Protein AF-0000000083313064 (afdb_homodimer)

Foldseek 3Di:
DEKEWEAAPPPPCVVLVVVLVVLQCVLCVPPHPYYYYHHDHDRWTWMADPNHTDDICVVPNDGDDSVVVSVVVVVVSVD/DEKEWEAAPPPPCVVLVVVLVVLQCVLCVPPHPYYYYHHDNDRWTWMDDPNHTDDICVVPNDGDDSVVVSVVVVVVSVD

Nearest PDB structures (foldseek):
  2fa8-assembly1_D  TM=9.474E-01  e=2.614E-08  Agrobacterium fabrum str. C58
  3dex-assembly1_B  TM=9.133E-01  e=5.060E-08  Streptomyces avermitilis
  2oka-assembly1_D  TM=9.435E-01  e=8.583E-08  Pseudomonas aeruginosa
  2p0g-assembly1_B  TM=9.539E-01  e=1.046E-07  Vibrio cholerae
  2fa8-assembly1_A  TM=9.463E-01  e=1.194E-07  Agrobacterium fabrum str. C58

Inte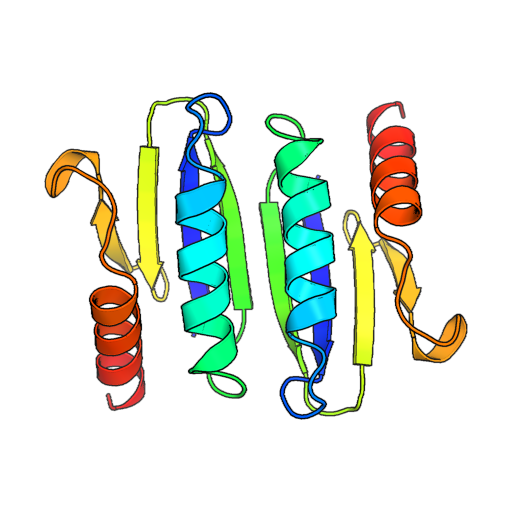rPro domains:
  IPR011893 Selenoprotein, Rdx-type [PF10262] (2-75)
  IPR011893 Selenoprotein, Rdx-type [TIGR02174] (3-74)
  IPR036249 Thioredoxin-like superfamily [SSF52833] (2-77)

Sequence (158 aa):
MKVSITYCAECGYQPQTLALTEALINSFMHELAEVELIPWQDGAFDVAIDGELVHSMARDGGFPEPEAIVQAVRERLARMKVSITYCAECGYQPQTLALTEALINSFMHELAEVELIPWQDGAFDVAIDGELVHSMARDGGFPEPEAIVQAVRERLAR

Radius of gyration: 15.03 Å; Cα contacts (8 Å, |Δi|>4): 292; chains: 2; bounding box: 30×44×40 Å

Solvent-accessible surface area (backbone atoms only — not comparable to full-atom values): 8557 Å² total; per-residue (Å²): 87,37,37,39,39,35,31,12,38,85,66,72,47,59,67,64,52,51,54,36,50,50,51,44,54,73,71,35,39,83,60,39,55,28,42,33,40,26,50,39,85,75,79,40,44,33,35,23,51,69,84,42,76,76,46,34,22,91,78,68,52,66,77,81,54,50,67,57,54,49,48,53,50,50,56,58,65,74,97,88,38,37,39,38,34,31,13,39,86,66,73,47,60,68,62,53,50,52,35,51,51,51,45,53,73,71,36,40,82,60,38,55,28,42,33,40,27,49,39,85,68,84,36,44,32,34,23,52,69,83,41,75,75,45,35,22,91,80,68,52,65,78,82,55,51,68,59,54,48,49,52,50,50,56,58,68,74,98

Organism: NCBI:txid1204385

Secondary structure (DSSP, 8-state):
-EEEEEEETTTT-HHHHHHHHHHHHHH-TTT-SEEEEEEESSS-EEEEETTEEEEEHHHH-SPPPHHHHHHHHHHHHT-/-EEEEEEETTTT-HHHHHHHHHHHHHH-TTT-SEEEEEEESSS-EEEEETTEEEEEHHHH-SPPPHHHHHHHHHHHH--

Structure (mmCIF, N/CA/C/O backbone):
data_AF-0000000083313064-model_v1
#
loop_
_entity.id
_entity.type
_entity.pdbx_description
1 polymer 'SelT/SelW/SelH family protein'
#
loop_
_atom_site.group_PDB
_atom_site.id
_atom_site.type_symbol
_atom_site.label_atom_id
_atom_site.label_alt_id
_atom_site.label_comp_id
_atom_site.label_asym_id
_atom_site.label_entity_id
_atom_site.label_seq_id
_atom_site.pdbx_PDB_ins_code
_atom_site.Cartn_x
_atom_site.Cartn_y
_atom_site.Cartn_z
_atom_site.occupancy
_atom_site.B_iso_or_equiv
_atom_site.auth_seq_id
_atom_site.auth_comp_id
_atom_site.auth_asym_id
_atom_site.auth_atom_id
_atom_site.pdbx_PDB_model_num
ATOM 1 N N . MET A 1 1 ? 2.188 13.508 -4.438 1 90.12 1 MET A N 1
ATOM 2 C CA . MET A 1 1 ? 2.551 13.188 -3.061 1 90.12 1 MET A CA 1
ATOM 3 C C .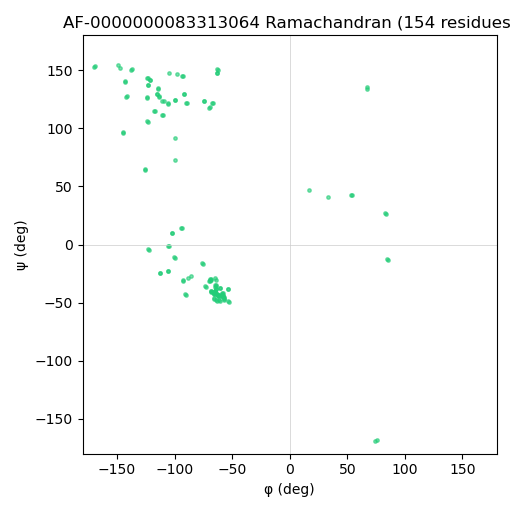 MET A 1 1 ? 2.566 11.68 -2.838 1 90.12 1 MET A C 1
ATOM 5 O O . MET A 1 1 ? 1.695 10.961 -3.342 1 90.12 1 MET A O 1
ATOM 9 N N . LYS A 1 2 ? 3.555 11.203 -2.191 1 94.94 2 LYS A N 1
ATOM 10 C CA . LYS A 1 2 ? 3.723 9.789 -1.901 1 94.94 2 LYS A CA 1
ATOM 11 C C . LYS A 1 2 ? 3.854 9.539 -0.4 1 94.94 2 LYS A C 1
ATOM 13 O O . LYS A 1 2 ? 4.543 10.289 0.297 1 94.94 2 LYS A O 1
ATOM 18 N N . VAL A 1 3 ? 3.188 8.523 0.004 1 96.75 3 VAL A N 1
ATOM 19 C CA . VAL A 1 3 ? 3.359 8.102 1.391 1 96.75 3 VAL A CA 1
ATOM 20 C C . VAL A 1 3 ? 3.994 6.719 1.436 1 96.75 3 VAL A C 1
ATOM 22 O O . VAL A 1 3 ? 3.545 5.801 0.745 1 96.75 3 VAL A O 1
ATOM 25 N N . SER A 1 4 ? 5.027 6.625 2.213 1 97.62 4 SER A N 1
ATOM 26 C CA . SER A 1 4 ? 5.695 5.344 2.42 1 97.62 4 SER A CA 1
ATOM 27 C C . SER A 1 4 ? 5.535 4.863 3.859 1 97.62 4 SER A C 1
ATOM 29 O O . SER A 1 4 ? 5.777 5.621 4.801 1 97.62 4 SER A O 1
ATOM 31 N N . ILE A 1 5 ? 5.078 3.68 4.016 1 97.25 5 ILE A N 1
ATOM 32 C CA . ILE A 1 5 ? 5.004 3.006 5.309 1 97.25 5 ILE A CA 1
ATOM 33 C C . ILE A 1 5 ? 6.016 1.863 5.355 1 97.25 5 ILE A C 1
ATOM 35 O O . ILE A 1 5 ? 5.902 0.894 4.602 1 97.25 5 ILE A O 1
ATOM 39 N N . THR A 1 6 ? 7.023 2.023 6.172 1 96.38 6 THR A N 1
ATOM 40 C CA . THR A 1 6 ? 7.996 0.964 6.422 1 96.38 6 THR A CA 1
ATOM 41 C C . THR A 1 6 ? 7.691 0.249 7.734 1 96.38 6 THR A C 1
ATOM 43 O O . THR A 1 6 ? 7.582 0.886 8.789 1 96.38 6 THR A O 1
ATOM 46 N N . TYR A 1 7 ? 7.535 -1.076 7.613 1 94.56 7 TYR A N 1
ATOM 47 C CA . TYR A 1 7 ? 7.117 -1.806 8.805 1 94.56 7 TYR A CA 1
ATOM 48 C C . TYR A 1 7 ? 7.898 -3.107 8.953 1 94.56 7 TYR A C 1
ATOM 50 O O . TYR A 1 7 ? 8.336 -3.691 7.957 1 94.56 7 TYR A O 1
ATOM 58 N N . CYS A 1 8 ? 8.031 -3.488 10.203 1 92.94 8 CYS A N 1
ATOM 59 C CA . CYS A 1 8 ? 8.664 -4.777 10.477 1 92.94 8 CYS A CA 1
ATOM 60 C C . CYS A 1 8 ? 7.762 -5.926 10.047 1 92.94 8 CYS A C 1
ATOM 62 O O . CYS A 1 8 ? 6.676 -6.109 10.602 1 92.94 8 CYS A O 1
ATOM 64 N N . ALA A 1 9 ? 8.312 -6.645 9.117 1 86.31 9 ALA A N 1
ATOM 65 C CA . ALA A 1 9 ? 7.531 -7.711 8.492 1 86.31 9 ALA A CA 1
ATOM 66 C C . ALA A 1 9 ? 7.285 -8.859 9.469 1 86.31 9 ALA A C 1
ATOM 68 O O . ALA A 1 9 ? 6.223 -9.477 9.453 1 86.31 9 ALA A O 1
ATOM 69 N N . GLU A 1 10 ? 8.172 -9.086 10.328 1 87.25 10 GLU A N 1
ATOM 70 C CA . GLU A 1 10 ? 8.078 -10.258 11.203 1 87.25 10 GLU A CA 1
ATOM 71 C C . GLU A 1 10 ? 7.598 -9.859 12.602 1 87.25 10 GLU A C 1
ATOM 73 O O . GLU A 1 10 ? 7.551 -10.703 13.5 1 87.25 10 GLU A O 1
ATOM 78 N N . CYS A 1 11 ? 7.16 -8.688 12.805 1 91.38 11 CYS A N 1
ATOM 79 C CA . CYS A 1 11 ? 6.91 -8.195 14.156 1 91.38 11 CYS A CA 1
ATOM 80 C C . CYS A 1 11 ? 5.418 -8.148 14.453 1 91.38 11 CYS A C 1
ATOM 82 O O . CYS A 1 11 ? 5.008 -7.762 15.547 1 91.38 11 CYS A O 1
ATOM 84 N N . GLY A 1 12 ? 4.68 -8.516 13.484 1 90.62 12 GLY A N 1
ATOM 85 C CA . GLY A 1 12 ? 3.246 -8.555 13.742 1 90.62 12 GLY A CA 1
ATOM 86 C C . GLY A 1 12 ? 2.578 -7.203 13.586 1 90.62 12 GLY A C 1
ATOM 87 O O . GLY A 1 12 ? 1.546 -6.941 14.211 1 90.62 12 GLY A O 1
ATOM 88 N N . TYR A 1 13 ? 3.066 -6.266 12.805 1 93.06 13 TYR A N 1
ATOM 89 C CA . TYR A 1 13 ? 2.568 -4.898 12.68 1 93.06 13 TYR A CA 1
ATOM 90 C C . TYR A 1 13 ? 1.568 -4.781 11.539 1 93.06 13 TYR A C 1
ATOM 92 O O . TYR A 1 13 ? 1.202 -3.676 11.141 1 93.06 13 TYR A O 1
ATOM 100 N N . GLN A 1 14 ? 1.057 -5.945 11.016 1 91.81 14 GLN A N 1
ATOM 101 C CA . GLN A 1 14 ? 0.165 -5.961 9.859 1 91.81 14 GLN A CA 1
ATOM 102 C C . GLN A 1 14 ? -1.141 -5.23 10.164 1 91.81 14 GLN A C 1
ATOM 104 O O . GLN A 1 14 ? -1.604 -4.418 9.367 1 91.81 14 GLN A O 1
ATOM 109 N N . PRO A 1 15 ? -1.688 -5.461 11.344 1 94.75 15 PRO A N 1
ATOM 110 C CA . PRO A 1 15 ? -2.938 -4.746 11.609 1 94.75 15 PRO A CA 1
ATOM 111 C C . PRO A 1 15 ? -2.762 -3.229 11.609 1 94.75 15 PRO A C 1
ATOM 113 O O . PRO A 1 15 ? -3.605 -2.506 11.07 1 94.75 15 PRO A O 1
ATOM 116 N N . GLN A 1 16 ? -1.692 -2.703 12.242 1 96.19 16 GLN A N 1
ATOM 117 C CA . GLN A 1 16 ? -1.43 -1.269 12.289 1 96.19 16 GLN A CA 1
ATOM 118 C C . GLN A 1 16 ? -1.146 -0.712 10.898 1 96.19 16 GLN A C 1
ATOM 120 O O . GLN A 1 16 ? -1.586 0.389 10.562 1 96.19 16 GLN A O 1
ATOM 125 N N . THR A 1 17 ? -0.396 -1.449 10.086 1 96.12 17 THR A N 1
ATOM 126 C CA . THR A 1 17 ? -0.083 -1.053 8.711 1 96.12 17 THR A CA 1
ATOM 127 C C . THR A 1 17 ? -1.356 -0.921 7.883 1 96.12 17 THR A C 1
ATOM 129 O O . THR A 1 17 ? -1.563 0.091 7.211 1 96.12 17 THR A O 1
ATOM 132 N N . LEU A 1 18 ? -2.193 -1.914 7.961 1 95.25 18 LEU A N 1
ATOM 133 C CA . LEU A 1 18 ? -3.432 -1.925 7.188 1 95.25 18 LEU A CA 1
ATOM 134 C C . LEU A 1 18 ? -4.367 -0.81 7.645 1 95.25 18 LEU A C 1
ATOM 136 O O . LEU A 1 18 ? -5.02 -0.164 6.824 1 95.25 18 LEU A O 1
ATOM 140 N N . ALA A 1 19 ? -4.465 -0.631 8.969 1 96.75 19 ALA A N 1
ATOM 141 C CA . ALA A 1 19 ? -5.332 0.418 9.5 1 96.75 19 ALA A CA 1
ATOM 142 C C . ALA A 1 19 ? -4.914 1.79 8.984 1 96.75 19 ALA A C 1
ATOM 144 O O . ALA A 1 19 ? -5.758 2.6 8.594 1 96.75 19 ALA A O 1
ATOM 145 N N . LEU A 1 20 ? -3.639 2.066 8.984 1 97.5 20 LEU A N 1
ATOM 146 C CA . LEU A 1 20 ? -3.148 3.344 8.477 1 97.5 20 LEU A CA 1
ATOM 147 C C . LEU A 1 20 ? -3.396 3.467 6.98 1 97.5 20 LEU A C 1
ATOM 149 O O . LEU A 1 20 ? -3.824 4.52 6.5 1 97.5 20 LEU A O 1
ATOM 153 N N . THR A 1 21 ? -3.082 2.43 6.234 1 95.69 21 THR A N 1
ATOM 154 C CA . THR A 1 21 ? -3.338 2.418 4.801 1 95.69 21 THR A CA 1
ATOM 155 C C . THR A 1 21 ? -4.797 2.744 4.504 1 95.69 21 THR A C 1
ATOM 157 O O . THR A 1 21 ? -5.094 3.58 3.65 1 95.69 21 THR A O 1
ATOM 160 N N . GLU A 1 22 ? -5.691 2.051 5.219 1 94.44 22 GLU A N 1
ATOM 161 C CA . GLU A 1 22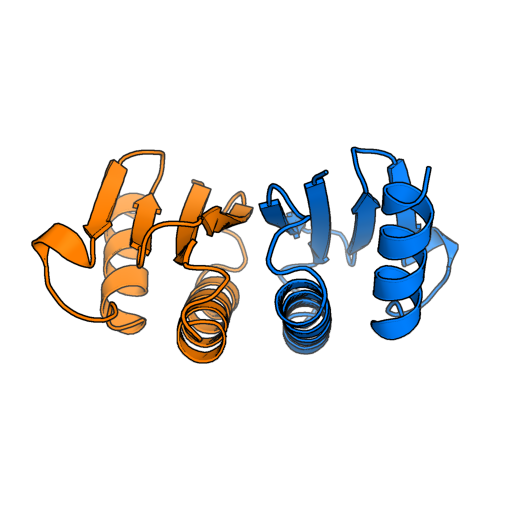 ? -7.125 2.279 5.043 1 94.44 22 GLU A CA 1
ATOM 162 C C . GLU A 1 22 ? -7.484 3.738 5.301 1 94.44 22 GLU A C 1
ATOM 164 O O . GLU A 1 22 ? -8.219 4.348 4.523 1 94.44 22 GLU A O 1
ATOM 169 N N . ALA A 1 23 ? -7.043 4.328 6.336 1 95.31 23 ALA A N 1
ATOM 170 C CA . ALA A 1 23 ? -7.316 5.727 6.664 1 95.31 23 ALA A CA 1
ATOM 171 C C . ALA A 1 23 ? -6.859 6.652 5.539 1 95.31 23 ALA A C 1
ATOM 173 O O . ALA A 1 23 ? -7.574 7.586 5.168 1 95.31 23 ALA A O 1
ATOM 174 N N . LEU A 1 24 ? -5.633 6.387 5.047 1 94.94 24 LEU A N 1
ATOM 175 C CA . LEU A 1 24 ? -5.066 7.227 3.994 1 94.94 24 LEU A CA 1
ATOM 176 C C . LEU A 1 24 ? -5.898 7.141 2.721 1 94.94 24 LEU A C 1
ATOM 178 O O . LEU A 1 24 ? -6.242 8.164 2.127 1 94.94 24 LEU A O 1
ATOM 182 N N . ILE A 1 25 ? -6.215 5.938 2.316 1 90.25 25 ILE A N 1
ATOM 183 C CA . ILE A 1 25 ? -6.961 5.715 1.082 1 90.25 25 ILE A CA 1
ATOM 184 C C . ILE A 1 25 ? -8.352 6.328 1.204 1 90.25 25 ILE A C 1
ATOM 186 O O . ILE A 1 25 ? -8.859 6.922 0.252 1 90.25 25 ILE A O 1
ATOM 190 N N . ASN A 1 26 ? -8.922 6.223 2.328 1 90.06 26 ASN A N 1
ATOM 191 C CA . ASN A 1 26 ? -10.258 6.77 2.537 1 90.06 26 ASN A CA 1
ATOM 192 C C . ASN A 1 26 ? -10.25 8.297 2.52 1 90.06 26 ASN A C 1
ATOM 194 O O . ASN A 1 26 ? -11.219 8.922 2.084 1 90.06 26 ASN A O 1
ATOM 198 N N . SER A 1 27 ? -9.203 8.828 2.914 1 89.62 27 SER A N 1
ATOM 199 C CA . SER A 1 27 ? -9.164 10.281 3.08 1 89.62 27 SER A CA 1
ATOM 200 C C . SER A 1 27 ? -8.648 10.969 1.82 1 89.62 27 SER A C 1
ATOM 202 O O . SER A 1 27 ? -8.953 12.133 1.573 1 89.62 27 SER A O 1
ATOM 204 N N . PHE A 1 28 ? -7.754 10.305 1.052 1 87 28 PHE A N 1
ATOM 205 C CA . PHE A 1 28 ? -7.039 10.992 -0.019 1 87 28 PHE A CA 1
ATOM 206 C C . PHE A 1 28 ? -7.223 10.266 -1.346 1 87 28 PHE A C 1
ATOM 208 O O . PHE A 1 28 ? -6.254 9.789 -1.941 1 87 28 PHE A O 1
ATOM 215 N N . MET A 1 29 ? -8.32 10.242 -1.781 1 73.19 29 MET A N 1
ATOM 216 C CA . MET A 1 29 ? -8.695 9.5 -2.98 1 73.19 29 MET A CA 1
ATOM 217 C C . MET A 1 29 ? -7.988 10.055 -4.211 1 73.19 29 MET A C 1
ATOM 219 O O . MET A 1 29 ? -7.652 9.312 -5.133 1 73.19 29 MET A O 1
ATOM 223 N N . HIS A 1 30 ? -7.691 11.383 -4.199 1 73.69 30 HIS A N 1
ATOM 224 C CA . HIS A 1 30 ? -7.203 12.023 -5.414 1 73.69 30 HIS A CA 1
ATOM 225 C C . HIS A 1 30 ? -5.852 12.688 -5.184 1 73.69 30 HIS A C 1
ATOM 227 O O . HIS A 1 30 ? -5.203 13.133 -6.133 1 73.69 30 HIS A O 1
ATOM 233 N N . GLU A 1 31 ? -5.48 12.602 -3.977 1 79.69 31 GLU A N 1
ATOM 234 C CA . GLU A 1 31 ? -4.355 13.484 -3.689 1 79.69 31 GLU A CA 1
ATOM 235 C C . GLU A 1 31 ? -3.053 12.703 -3.557 1 79.69 31 GLU A C 1
ATOM 237 O O . GLU A 1 31 ? -1.969 13.25 -3.766 1 79.69 31 GLU A O 1
ATOM 242 N N . LEU A 1 32 ? -3.232 11.508 -3.27 1 85.88 32 LEU A N 1
ATOM 243 C CA . LEU A 1 32 ? -2.023 10.703 -3.111 1 85.88 32 LEU A CA 1
ATOM 244 C C . LEU A 1 32 ? -1.634 10.039 -4.426 1 85.88 32 LEU A C 1
ATOM 246 O O . LEU A 1 32 ? -2.482 9.461 -5.109 1 85.88 32 LEU A O 1
ATOM 250 N N . ALA A 1 33 ? -0.353 10.219 -4.785 1 87.06 33 ALA A N 1
ATOM 251 C CA . ALA A 1 33 ? 0.153 9.508 -5.957 1 87.06 33 ALA A CA 1
ATOM 252 C C . ALA A 1 33 ? 0.23 8.008 -5.695 1 87.06 33 ALA A C 1
ATOM 254 O O . ALA A 1 33 ? -0.131 7.203 -6.555 1 87.06 33 ALA A O 1
ATOM 255 N N . GLU A 1 34 ? 0.649 7.773 -4.5 1 92.5 34 GLU A N 1
ATOM 256 C CA . GLU A 1 34 ? 0.709 6.363 -4.129 1 92.5 34 GLU A CA 1
ATOM 257 C C . GLU A 1 34 ? 0.971 6.195 -2.635 1 92.5 34 GLU A C 1
ATOM 259 O O . GLU A 1 34 ? 1.481 7.109 -1.983 1 92.5 34 GLU A O 1
ATOM 264 N N . VAL A 1 35 ? 0.538 5.145 -2.146 1 94 35 VAL A N 1
ATOM 265 C CA . VAL A 1 35 ? 0.94 4.621 -0.846 1 94 35 VAL A CA 1
ATOM 266 C C . VAL A 1 35 ? 1.794 3.369 -1.035 1 94 35 VAL A C 1
ATOM 268 O O . VAL A 1 35 ? 1.384 2.428 -1.72 1 94 35 VAL A O 1
ATOM 271 N N . GLU A 1 36 ? 2.943 3.41 -0.505 1 95.81 36 GLU A N 1
ATOM 272 C CA . GLU A 1 36 ? 3.797 2.23 -0.614 1 95.81 36 GLU A CA 1
ATOM 273 C C . GLU A 1 36 ? 4.039 1.596 0.753 1 95.81 36 GLU A C 1
ATOM 275 O O . GLU A 1 36 ? 4.32 2.297 1.728 1 95.81 36 GLU A O 1
ATOM 280 N N . LEU A 1 37 ? 3.895 0.332 0.775 1 95.81 37 LEU A N 1
ATOM 281 C CA . LEU A 1 37 ? 4.168 -0.492 1.948 1 95.81 37 LEU A CA 1
ATOM 282 C C . LEU A 1 37 ? 5.469 -1.269 1.776 1 95.81 37 LEU A C 1
ATOM 284 O O . LEU A 1 37 ? 5.605 -2.061 0.841 1 95.81 37 LEU A O 1
ATOM 288 N N . ILE A 1 38 ? 6.434 -1.052 2.721 1 94.69 38 ILE A N 1
ATOM 289 C CA . ILE A 1 38 ? 7.785 -1.585 2.572 1 94.69 38 ILE A CA 1
ATOM 290 C C . ILE A 1 38 ? 8.141 -2.438 3.789 1 94.69 38 ILE A C 1
ATOM 292 O O . ILE A 1 38 ? 8.414 -1.905 4.867 1 94.69 38 ILE A O 1
ATOM 296 N N . PRO A 1 39 ? 8.148 -3.723 3.568 1 92.12 39 PRO A N 1
ATOM 297 C CA . PRO A 1 39 ? 8.617 -4.566 4.672 1 92.12 39 PRO A CA 1
ATOM 298 C C . PRO A 1 39 ? 10.078 -4.309 5.031 1 92.12 39 PRO A C 1
ATOM 300 O O . PRO A 1 39 ? 10.875 -3.951 4.16 1 92.12 39 PRO A O 1
ATOM 303 N N . TRP A 1 40 ? 10.312 -4.562 6.34 1 88.06 40 TRP A N 1
ATOM 304 C CA . TRP A 1 40 ? 11.656 -4.348 6.875 1 88.06 40 TRP A CA 1
ATOM 305 C C . TRP A 1 40 ? 11.945 -5.32 8.016 1 88.06 40 TRP A C 1
ATOM 307 O O . TRP A 1 40 ? 11.039 -5.988 8.516 1 88.06 40 TRP A O 1
ATOM 317 N N . GLN A 1 41 ? 13.172 -5.719 8.375 1 79.88 41 GLN A N 1
ATOM 318 C CA . GLN A 1 41 ? 13.539 -6.754 9.336 1 79.88 41 GLN A CA 1
ATOM 319 C C . GLN A 1 41 ? 13.641 -6.184 10.742 1 79.88 41 GLN A C 1
ATOM 321 O O . GLN A 1 41 ? 13.391 -6.887 11.727 1 79.88 41 GLN A O 1
ATOM 326 N N . ASP A 1 42 ? 13.945 -5.016 10.961 1 79.38 42 ASP A N 1
ATOM 327 C CA . ASP A 1 42 ? 14.375 -4.484 12.25 1 79.38 42 ASP A CA 1
ATOM 328 C C . ASP A 1 42 ? 13.227 -3.779 12.961 1 79.38 42 ASP A C 1
ATOM 330 O O . ASP A 1 42 ? 13.391 -2.658 13.453 1 79.38 42 ASP A O 1
ATOM 334 N N . GLY A 1 43 ? 12.133 -4.422 13.562 1 87.12 43 GLY A N 1
ATOM 335 C CA . GLY A 1 43 ? 11.086 -3.861 14.406 1 87.12 43 GLY A CA 1
ATOM 336 C C . GLY A 1 43 ? 10.719 -2.441 14.031 1 87.12 43 GLY A C 1
ATOM 337 O O . GLY A 1 43 ? 10.562 -1.583 14.898 1 87.12 43 GLY A O 1
ATOM 338 N N . ALA A 1 44 ? 10.633 -2.129 12.844 1 92.25 44 ALA A N 1
ATOM 339 C CA . ALA A 1 44 ? 10.414 -0.76 12.383 1 92.25 44 ALA A CA 1
ATOM 340 C C . ALA A 1 44 ? 8.938 -0.517 12.07 1 92.25 44 ALA A C 1
ATOM 342 O O . ALA A 1 44 ? 8.227 -1.428 11.633 1 92.25 44 ALA A O 1
ATOM 343 N N . PHE A 1 45 ? 8.562 0.726 12.336 1 97.19 45 PHE A N 1
ATOM 344 C CA . PHE A 1 45 ? 7.344 1.318 11.805 1 97.19 45 PHE A CA 1
ATOM 345 C C . PHE A 1 45 ? 7.547 2.799 11.5 1 97.19 45 PHE A C 1
ATOM 347 O O . PHE A 1 45 ? 7.441 3.639 12.398 1 97.19 45 PHE A O 1
ATOM 354 N N . ASP A 1 46 ? 7.832 3.096 10.336 1 97.88 46 ASP A N 1
ATOM 355 C CA . ASP A 1 46 ? 8.148 4.457 9.906 1 97.88 46 ASP A CA 1
ATOM 356 C C . ASP A 1 46 ? 7.188 4.93 8.82 1 97.88 46 ASP A C 1
ATOM 358 O O . ASP A 1 46 ? 6.82 4.156 7.93 1 97.88 46 ASP A O 1
ATOM 362 N N . VAL A 1 47 ? 6.844 6.195 8.922 1 98.31 47 VAL A N 1
ATOM 363 C CA . VAL A 1 47 ? 5.984 6.809 7.918 1 98.31 47 VAL A CA 1
ATOM 364 C C . VAL A 1 47 ? 6.676 8.031 7.328 1 98.31 47 VAL A C 1
ATOM 366 O O . VAL A 1 47 ? 7.105 8.922 8.062 1 98.31 47 VAL A O 1
ATOM 369 N N . ALA A 1 48 ? 6.793 8.078 6.016 1 98.31 48 ALA A N 1
ATOM 370 C CA . ALA A 1 48 ? 7.355 9.227 5.309 1 98.31 48 ALA A CA 1
ATOM 371 C C . ALA A 1 48 ? 6.367 9.781 4.289 1 98.31 48 ALA A C 1
ATOM 373 O O . ALA A 1 48 ? 5.645 9.023 3.639 1 98.31 48 ALA A O 1
ATOM 374 N N . ILE A 1 49 ? 6.371 11.047 4.172 1 97.12 49 ILE A N 1
ATOM 375 C CA . ILE A 1 49 ? 5.605 11.758 3.152 1 97.12 49 ILE A CA 1
ATOM 376 C C . ILE A 1 49 ? 6.555 12.508 2.225 1 97.12 49 ILE A C 1
ATOM 378 O O . ILE A 1 49 ? 7.289 13.398 2.666 1 97.12 49 ILE A O 1
ATOM 382 N N . ASP A 1 50 ? 6.543 12.078 1.035 1 96.12 50 ASP A N 1
ATOM 383 C CA . ASP A 1 50 ? 7.461 12.633 0.046 1 96.12 50 ASP A CA 1
ATOM 384 C C . ASP A 1 50 ? 8.906 12.57 0.536 1 96.12 50 ASP A C 1
ATOM 386 O O . ASP A 1 50 ? 9.641 13.555 0.448 1 96.12 50 ASP A O 1
ATOM 390 N N . GLY A 1 51 ? 9.133 11.438 1.096 1 96.06 51 GLY A N 1
ATOM 391 C CA . GLY A 1 51 ? 10.5 11.172 1.499 1 96.06 51 GLY A CA 1
ATOM 392 C C . GLY A 1 51 ? 10.844 11.742 2.863 1 96.06 51 GLY A C 1
ATOM 393 O O . GLY A 1 51 ? 11.875 11.406 3.443 1 96.06 51 GLY A O 1
ATOM 394 N N . GLU A 1 52 ? 9.969 12.609 3.383 1 97.19 52 GLU A N 1
ATOM 395 C CA . GLU A 1 52 ? 10.203 13.195 4.699 1 97.19 52 GLU A CA 1
ATOM 396 C C . GLU A 1 52 ? 9.594 12.344 5.805 1 97.19 52 GLU A C 1
ATOM 398 O O . GLU A 1 52 ? 8.391 12.086 5.805 1 97.19 52 GLU A O 1
ATOM 403 N N . LEU A 1 53 ? 10.414 11.914 6.703 1 97.75 53 LEU A N 1
ATOM 404 C CA . LEU A 1 53 ? 9.977 11.086 7.816 1 97.75 53 LEU A CA 1
ATOM 405 C C . LEU A 1 53 ? 9.07 11.875 8.758 1 97.75 53 LEU A C 1
ATOM 407 O O . LEU A 1 53 ? 9.484 12.891 9.32 1 97.75 53 LEU A O 1
ATOM 411 N N . VAL A 1 54 ? 7.871 11.375 8.945 1 97.44 54 VAL A N 1
ATOM 412 C CA . VAL A 1 54 ? 6.93 12.109 9.781 1 97.44 54 VAL A CA 1
ATOM 413 C C . VAL A 1 54 ? 6.66 11.328 11.062 1 97.44 54 VAL A C 1
ATOM 415 O O . VAL A 1 54 ? 6.168 11.883 12.047 1 97.44 54 VAL A O 1
ATOM 418 N N . HIS A 1 55 ? 6.832 10.047 11.062 1 97.94 55 HIS A N 1
ATOM 419 C CA . HIS A 1 55 ? 6.738 9.195 12.242 1 97.94 55 HIS A CA 1
ATOM 420 C C . HIS A 1 55 ? 7.773 8.078 12.195 1 97.94 55 HIS A C 1
ATOM 422 O O . HIS A 1 55 ? 8 7.48 11.133 1 97.94 55 HIS A O 1
ATOM 428 N N . SER A 1 56 ? 8.344 7.805 13.305 1 97.44 56 SER A N 1
ATOM 429 C CA . SER A 1 56 ? 9.227 6.664 13.508 1 97.44 56 SER A CA 1
ATOM 430 C C . SER A 1 56 ? 9.008 6.035 14.883 1 97.44 56 SER A C 1
ATOM 432 O O . SER A 1 56 ? 9.078 6.723 15.906 1 97.44 56 SER A O 1
ATOM 434 N N . MET A 1 57 ? 8.805 4.793 14.75 1 95.31 57 MET A N 1
ATOM 435 C CA . MET A 1 57 ? 8.648 4.086 16.016 1 95.31 57 MET A CA 1
ATOM 436 C C . MET A 1 57 ? 9.883 4.266 16.891 1 95.31 57 MET A C 1
ATOM 438 O O . MET A 1 57 ? 9.773 4.469 18.109 1 95.31 57 MET A O 1
ATOM 442 N N . ALA A 1 58 ? 11.055 4.195 16.297 1 94 58 ALA A N 1
ATOM 443 C CA . ALA A 1 58 ? 12.305 4.336 17.047 1 94 58 ALA A CA 1
ATOM 444 C C . ALA A 1 58 ? 12.383 5.703 17.719 1 94 58 ALA A C 1
ATOM 446 O O . ALA A 1 58 ? 12.867 5.812 18.859 1 94 58 ALA A O 1
ATOM 447 N N . ARG A 1 59 ? 11.922 6.703 17.094 1 95.44 59 ARG A N 1
ATOM 448 C CA . ARG A 1 59 ? 12.039 8.078 17.578 1 95.44 59 ARG A CA 1
ATOM 449 C C . ARG A 1 59 ? 10.836 8.461 18.438 1 95.44 59 ARG A C 1
ATOM 451 O O . ARG A 1 59 ? 11 9.078 19.484 1 95.44 59 ARG A O 1
ATOM 458 N N . ASP A 1 60 ? 9.625 8.062 17.984 1 94.31 60 ASP A N 1
ATOM 459 C CA . ASP A 1 60 ? 8.391 8.57 18.578 1 94.31 60 ASP A CA 1
ATOM 460 C C . ASP A 1 60 ? 7.797 7.559 19.547 1 94.31 60 ASP A C 1
ATOM 462 O O . ASP A 1 60 ? 6.945 7.906 20.375 1 94.31 60 ASP A O 1
ATOM 466 N N . GLY A 1 61 ? 8.359 6.383 19.484 1 93 61 GLY A N 1
ATOM 467 C CA . GLY A 1 61 ? 7.742 5.32 20.266 1 93 61 GLY A CA 1
ATOM 468 C C . GLY A 1 61 ? 6.367 4.926 19.75 1 93 61 GLY A C 1
ATOM 469 O O . GLY A 1 61 ? 5.59 5.781 19.312 1 93 61 GLY A O 1
ATOM 470 N N . GLY A 1 62 ? 6.062 3.631 19.656 1 94.94 62 GLY A N 1
ATOM 471 C CA . GLY A 1 62 ? 4.738 3.117 19.344 1 94.94 62 GLY A CA 1
ATOM 472 C C . GLY A 1 62 ? 4.352 3.289 17.891 1 94.94 62 GLY A C 1
ATOM 473 O O . GLY A 1 62 ? 5.203 3.576 17.047 1 94.94 62 GLY A O 1
ATOM 474 N N . PHE A 1 63 ? 3.014 3.021 17.641 1 97.38 63 PHE A N 1
ATOM 475 C CA . PHE A 1 63 ? 2.432 3.158 16.312 1 97.38 63 PHE A CA 1
ATOM 476 C C . PHE A 1 63 ? 1.823 4.543 16.125 1 97.38 63 PHE A C 1
ATOM 478 O O . PHE A 1 63 ? 1.387 5.168 17.094 1 97.38 63 PHE A O 1
ATOM 485 N N . PRO A 1 64 ? 1.926 5.07 14.906 1 96.62 64 PRO A N 1
ATOM 486 C CA . PRO A 1 64 ? 1.239 6.344 14.688 1 96.62 64 PRO A CA 1
ATOM 487 C C . PRO A 1 64 ? -0.275 6.234 14.852 1 96.62 64 PRO A C 1
ATOM 489 O O . PRO A 1 64 ? -0.859 5.191 14.547 1 96.62 64 PRO A O 1
ATOM 492 N N . GLU A 1 65 ? -0.813 7.332 15.32 1 96.12 65 GLU A N 1
ATOM 493 C CA . GLU A 1 65 ? -2.256 7.48 15.156 1 96.12 65 GLU A CA 1
ATOM 494 C C . GLU A 1 65 ? -2.615 7.809 13.711 1 96.12 65 GLU A C 1
ATOM 496 O O . GLU A 1 65 ? -2.172 8.828 13.172 1 96.12 65 GLU A O 1
ATOM 501 N N . PRO A 1 66 ? -3.498 6.938 13.125 1 97.44 66 PRO A N 1
ATOM 502 C CA . PRO A 1 66 ? -3.816 7.168 11.719 1 97.44 66 PRO A CA 1
ATOM 503 C C . PRO A 1 66 ? -4.293 8.594 11.445 1 97.44 66 PRO A C 1
ATOM 505 O O . PRO A 1 66 ? -3.902 9.203 10.445 1 97.44 66 PRO A O 1
ATOM 508 N N . GLU A 1 67 ? -5.062 9.141 12.359 1 96.62 67 GLU A N 1
ATOM 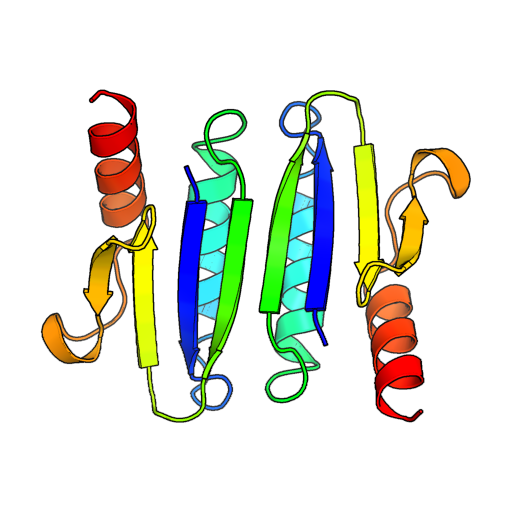509 C CA . GLU A 1 67 ? -5.59 10.492 12.172 1 96.62 67 GLU A CA 1
ATOM 510 C C . GLU A 1 67 ? -4.465 11.523 12.148 1 96.62 67 GLU A C 1
ATOM 512 O O . GLU A 1 67 ? -4.555 12.531 11.438 1 96.62 67 GLU A O 1
ATOM 517 N N . ALA A 1 68 ? -3.438 11.297 12.914 1 97.06 68 ALA A N 1
ATOM 518 C CA . ALA A 1 68 ? -2.307 12.219 12.922 1 97.06 68 ALA A CA 1
ATOM 519 C C . ALA A 1 68 ? -1.587 12.227 11.578 1 97.06 68 ALA A C 1
ATOM 521 O O . ALA A 1 68 ? -1.161 13.281 11.102 1 97.06 68 ALA A O 1
ATOM 522 N N . ILE A 1 69 ? -1.417 11.031 10.992 1 97.44 69 ILE A N 1
ATOM 523 C CA . ILE A 1 69 ? -0.759 10.945 9.688 1 97.44 69 ILE A CA 1
ATOM 524 C C . ILE A 1 69 ? -1.643 11.578 8.617 1 97.44 69 ILE A C 1
ATOM 526 O O . ILE A 1 69 ? -1.15 12.297 7.746 1 97.44 69 ILE A O 1
ATOM 530 N N . VAL A 1 70 ? -2.98 11.336 8.688 1 96.5 70 VAL A N 1
ATOM 531 C CA . VAL A 1 70 ? -3.928 11.953 7.766 1 96.5 70 VAL A CA 1
ATOM 532 C C . VAL A 1 70 ? -3.812 13.477 7.848 1 96.5 70 VAL A C 1
ATOM 534 O O . VAL A 1 70 ? -3.754 14.156 6.82 1 96.5 70 VAL A O 1
ATOM 537 N N . GLN A 1 71 ? -3.74 13.977 9.078 1 96.94 71 GLN A N 1
ATOM 538 C CA . GLN A 1 71 ? -3.615 15.414 9.266 1 96.94 71 GLN A CA 1
ATOM 539 C C . GLN A 1 71 ? -2.299 15.93 8.688 1 96.94 71 GLN A C 1
ATOM 541 O O . GLN A 1 71 ? -2.262 17 8.078 1 96.94 71 GLN A O 1
ATOM 546 N N . ALA A 1 72 ? -1.208 15.172 8.922 1 96.25 72 ALA A N 1
ATOM 547 C CA . ALA A 1 72 ? 0.089 15.555 8.375 1 96.25 72 ALA A CA 1
ATOM 548 C C . ALA A 1 72 ? 0.035 15.648 6.848 1 96.25 72 ALA A C 1
ATOM 550 O O . ALA A 1 72 ? 0.605 16.562 6.254 1 96.25 72 ALA A O 1
ATOM 551 N N . VAL A 1 73 ? -0.605 14.688 6.199 1 95.19 73 VAL A N 1
ATOM 552 C CA . VAL A 1 73 ? -0.766 14.695 4.75 1 95.19 73 VAL A CA 1
ATOM 553 C C . VAL A 1 73 ? -1.572 15.914 4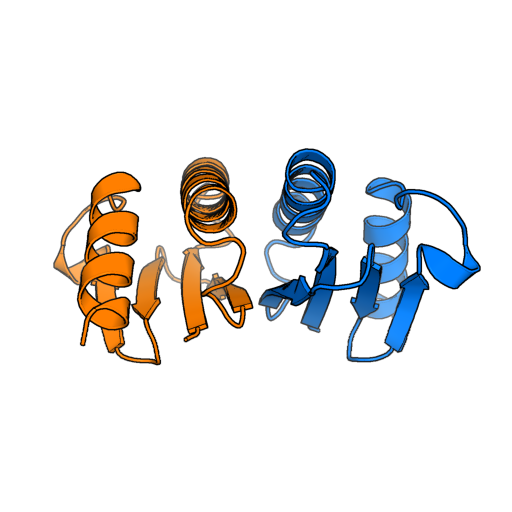.32 1 95.19 73 VAL A C 1
ATOM 555 O O . VAL A 1 73 ? -1.189 16.625 3.385 1 95.19 73 VAL A O 1
ATOM 558 N N . ARG A 1 74 ? -2.664 16.203 5.035 1 94.56 74 ARG A N 1
ATOM 559 C CA . ARG A 1 74 ? -3.504 17.359 4.719 1 94.56 74 ARG A CA 1
ATOM 560 C C . ARG A 1 74 ? -2.701 18.656 4.777 1 94.56 74 ARG A C 1
ATOM 562 O O . ARG A 1 74 ? -2.846 19.516 3.91 1 94.56 74 ARG A O 1
ATOM 569 N N . GLU A 1 75 ? -1.9 18.719 5.785 1 95 75 GLU A N 1
ATOM 570 C CA . GLU A 1 75 ? -1.096 19.922 5.953 1 95 75 GLU A CA 1
ATOM 571 C C . GLU A 1 75 ? -0.101 20.094 4.809 1 95 75 GLU A C 1
ATOM 573 O O . GLU A 1 75 ? 0.173 21.203 4.371 1 95 75 GLU A O 1
ATOM 578 N N . ARG A 1 76 ? 0.429 19 4.332 1 92.88 76 ARG A N 1
ATOM 579 C CA . ARG A 1 76 ? 1.376 19.047 3.223 1 92.88 76 ARG A CA 1
ATOM 580 C C . ARG A 1 76 ? 0.666 19.375 1.911 1 92.88 76 ARG A C 1
ATOM 582 O O . ARG A 1 76 ? 1.233 20.016 1.035 1 92.88 76 ARG A O 1
ATOM 589 N N . LEU A 1 77 ? -0.542 18.844 1.772 1 89.38 77 LEU A N 1
ATOM 590 C CA . LEU A 1 77 ? -1.327 19.109 0.571 1 89.38 77 LEU A CA 1
ATOM 591 C C . LEU A 1 77 ? -1.763 20.562 0.517 1 89.38 77 LEU A C 1
ATOM 593 O O . LEU A 1 77 ? -1.991 21.109 -0.565 1 89.38 77 LEU A O 1
ATOM 597 N N . ALA A 1 78 ? -1.959 21.172 1.637 1 87.12 78 ALA A N 1
ATOM 598 C CA . ALA A 1 78 ? -2.412 22.547 1.733 1 87.12 78 ALA A CA 1
ATOM 599 C C . ALA A 1 78 ? -1.278 23.516 1.421 1 87.12 78 ALA A C 1
ATOM 601 O O . ALA A 1 78 ? -1.515 24.719 1.209 1 87.12 78 ALA A O 1
ATOM 602 N N . ARG A 1 79 ? -0.05 22.922 1.467 1 80.06 79 ARG A N 1
ATOM 603 C CA . ARG A 1 79 ? 1.087 23.781 1.151 1 80.06 79 ARG A CA 1
ATOM 604 C C . ARG A 1 79 ? 1.245 23.938 -0.357 1 80.06 79 ARG A C 1
ATOM 606 O O . ARG A 1 79 ? 0.873 23.047 -1.127 1 80.06 79 ARG A O 1
ATOM 613 N N . MET B 1 1 ? 11.008 -7.988 -5.449 1 90.31 1 MET B N 1
ATOM 614 C CA . MET B 1 1 ? 9.711 -8.078 -6.121 1 90.31 1 MET B CA 1
ATOM 615 C C . MET B 1 1 ? 8.773 -6.98 -5.637 1 90.31 1 MET B C 1
ATOM 617 O O . MET B 1 1 ? 8.734 -6.672 -4.445 1 90.31 1 MET B O 1
ATOM 621 N N . LYS B 1 2 ? 8.109 -6.363 -6.527 1 95.12 2 LYS B N 1
ATOM 622 C CA . LYS B 1 2 ? 7.172 -5.281 -6.234 1 95.12 2 LYS B CA 1
ATOM 623 C C . LYS B 1 2 ? 5.781 -5.598 -6.781 1 95.12 2 LYS B C 1
ATOM 625 O O . LYS B 1 2 ? 5.648 -6.098 -7.902 1 95.12 2 LYS B O 1
ATOM 630 N N . VAL B 1 3 ? 4.84 -5.301 -5.957 1 96.88 3 VAL B N 1
ATOM 631 C CA . VAL B 1 3 ? 3.465 -5.422 -6.43 1 96.88 3 VAL B CA 1
ATOM 632 C C . VAL B 1 3 ? 2.809 -4.043 -6.457 1 96.88 3 VAL B C 1
ATOM 634 O O . VAL B 1 3 ? 2.881 -3.293 -5.48 1 96.88 3 VAL B O 1
ATOM 637 N N . SER B 1 4 ? 2.232 -3.752 -7.582 1 97.62 4 SER B N 1
ATOM 638 C CA . SER B 1 4 ? 1.498 -2.5 -7.738 1 97.62 4 SER B CA 1
ATOM 639 C C . SER B 1 4 ? 0.006 -2.756 -7.926 1 97.62 4 SER B C 1
ATOM 641 O O . SER B 1 4 ? -0.39 -3.576 -8.758 1 97.62 4 SER B O 1
ATOM 643 N N . ILE B 1 5 ? -0.785 -2.117 -7.137 1 97.25 5 ILE B N 1
ATOM 644 C CA . ILE B 1 5 ? -2.238 -2.123 -7.27 1 97.25 5 ILE B CA 1
ATOM 645 C C . ILE B 1 5 ? -2.721 -0.744 -7.715 1 97.25 5 ILE B C 1
ATOM 647 O O . ILE B 1 5 ? -2.576 0.238 -6.984 1 97.25 5 ILE B O 1
ATOM 651 N N . THR B 1 6 ? -3.203 -0.67 -8.922 1 96.19 6 THR B N 1
ATOM 652 C CA . THR B 1 6 ? -3.826 0.544 -9.438 1 96.19 6 THR B CA 1
ATOM 653 C C . THR B 1 6 ? -5.348 0.445 -9.359 1 96.19 6 THR B C 1
ATOM 655 O O . THR B 1 6 ? -5.941 -0.499 -9.891 1 96.19 6 THR B O 1
ATOM 658 N N . TYR B 1 7 ? -5.977 1.425 -8.68 1 94.44 7 TYR B N 1
ATOM 659 C CA . TYR B 1 7 ? -7.418 1.327 -8.461 1 94.44 7 TYR B CA 1
ATOM 660 C C . TYR B 1 7 ? -8.094 2.676 -8.68 1 94.44 7 TYR B C 1
ATOM 662 O O . TYR B 1 7 ? -7.48 3.725 -8.484 1 94.44 7 TYR B O 1
ATOM 670 N N . CYS B 1 8 ? -9.312 2.553 -9.102 1 92.56 8 CYS B N 1
ATOM 671 C CA . CYS B 1 8 ? -10.102 3.771 -9.242 1 92.56 8 CYS B CA 1
ATOM 672 C C . CYS B 1 8 ? -10.43 4.371 -7.879 1 92.56 8 CYS B C 1
ATOM 674 O O . CYS B 1 8 ? -11.148 3.766 -7.082 1 92.56 8 CYS B O 1
ATOM 676 N N . ALA B 1 9 ? -9.93 5.562 -7.754 1 85.75 9 ALA B N 1
ATOM 677 C CA . ALA B 1 9 ? -10.023 6.23 -6.461 1 85.75 9 ALA B CA 1
ATOM 678 C C . ALA B 1 9 ? -11.469 6.629 -6.156 1 85.75 9 ALA B C 1
ATOM 680 O O . ALA B 1 9 ? -11.898 6.594 -5.004 1 85.75 9 ALA B O 1
ATOM 681 N N . GLU B 1 10 ? -12.211 6.926 -7.137 1 86.62 10 GLU B N 1
ATOM 682 C CA . GLU B 1 10 ? -13.562 7.453 -6.926 1 86.62 10 GLU B CA 1
ATOM 683 C C . GLU B 1 10 ? -14.617 6.375 -7.148 1 86.62 10 GLU B C 1
ATOM 685 O O . GLU B 1 10 ? -15.812 6.652 -7.102 1 86.62 10 GLU B O 1
ATOM 690 N N . CYS B 1 11 ? -14.25 5.16 -7.293 1 91 11 CYS B N 1
ATOM 691 C CA . CYS B 1 11 ? -15.188 4.137 -7.742 1 91 11 CYS B CA 1
ATOM 692 C C . CYS B 1 11 ? -15.617 3.238 -6.59 1 91 11 CYS B C 1
ATOM 694 O O . CYS B 1 11 ? -16.438 2.334 -6.77 1 91 11 CYS B O 1
ATOM 696 N N . GLY B 1 12 ? -15.078 3.521 -5.488 1 90.12 12 GLY B N 1
ATOM 697 C CA . GLY B 1 12 ? -15.5 2.732 -4.34 1 90.12 12 GLY B CA 1
ATOM 698 C C . GLY B 1 12 ? -14.781 1.402 -4.23 1 90.12 12 GLY B C 1
ATOM 699 O O . GLY B 1 12 ? -15.312 0.444 -3.672 1 90.12 12 GLY B O 1
ATOM 700 N N . TYR B 1 13 ? -13.562 1.217 -4.715 1 92.81 13 TYR B N 1
ATOM 701 C CA . TYR B 1 13 ? -12.836 -0.05 -4.77 1 92.81 13 TYR B CA 1
ATOM 702 C C . TYR B 1 13 ? -11.93 -0.21 -3.557 1 92.81 13 TYR B C 1
ATOM 704 O O . TYR B 1 13 ? -11.07 -1.094 -3.531 1 92.81 13 TYR B O 1
ATOM 712 N N . GLN B 1 14 ? -12.125 0.621 -2.496 1 91.62 14 GLN B N 1
ATOM 713 C CA . GLN B 1 14 ? -11.266 0.621 -1.32 1 91.62 14 GLN B CA 1
ATOM 714 C C . GLN B 1 14 ? -11.32 -0.722 -0.597 1 91.62 14 GLN B C 1
ATOM 716 O O . GLN B 1 14 ? -10.281 -1.281 -0.236 1 91.62 14 GLN B O 1
ATOM 721 N N . PRO B 1 15 ? -12.531 -1.255 -0.455 1 94.56 15 PRO B N 1
ATOM 722 C CA . PRO B 1 15 ? -12.555 -2.541 0.245 1 94.56 15 PRO B CA 1
ATOM 723 C C . PRO B 1 15 ? -11.766 -3.625 -0.484 1 94.56 15 PRO B C 1
ATOM 725 O O . PRO B 1 15 ? -11.047 -4.402 0.15 1 94.56 15 PRO B O 1
ATOM 728 N N . GLN B 1 16 ? -11.891 -3.742 -1.822 1 96.12 16 GLN B N 1
ATOM 729 C CA . GLN B 1 16 ? -11.172 -4.738 -2.611 1 96.12 16 GLN B CA 1
ATOM 730 C C . GLN B 1 16 ? -9.664 -4.492 -2.576 1 96.12 16 GLN B C 1
ATOM 732 O O . GLN B 1 16 ? -8.875 -5.438 -2.504 1 96.12 16 GLN B O 1
ATOM 737 N N . THR B 1 17 ? -9.25 -3.227 -2.648 1 96.06 17 THR B N 1
ATOM 738 C CA . THR B 1 17 ? -7.844 -2.854 -2.586 1 96.06 17 THR B CA 1
ATOM 739 C C . THR B 1 17 ? -7.227 -3.279 -1.256 1 96.06 17 THR B C 1
ATOM 741 O O . THR B 1 17 ? -6.168 -3.906 -1.229 1 96.06 17 THR B O 1
ATOM 744 N N . LEU B 1 18 ? -7.906 -2.965 -0.184 1 95.25 18 LEU B N 1
ATOM 745 C CA . LEU B 1 18 ? -7.406 -3.285 1.149 1 95.25 18 LEU B CA 1
ATOM 746 C C . LEU B 1 18 ? -7.352 -4.793 1.362 1 95.25 18 LEU B C 1
ATOM 748 O O . LEU B 1 18 ? -6.406 -5.309 1.962 1 95.25 18 LEU B O 1
ATOM 752 N N . ALA B 1 19 ? -8.414 -5.488 0.904 1 96.81 19 ALA B N 1
ATOM 753 C CA . ALA B 1 19 ? -8.445 -6.938 1.058 1 96.81 19 ALA B CA 1
ATOM 754 C C . ALA B 1 19 ? -7.254 -7.59 0.357 1 96.81 19 ALA B C 1
ATOM 756 O O . ALA B 1 19 ? -6.621 -8.492 0.909 1 96.81 19 ALA B O 1
ATOM 757 N N . LEU B 1 20 ? -6.957 -7.164 -0.83 1 97.56 20 LEU B N 1
ATOM 758 C CA . LEU B 1 20 ? -5.82 -7.715 -1.56 1 97.56 20 LEU B CA 1
ATOM 759 C C . LEU B 1 20 ? -4.508 -7.363 -0.866 1 97.56 20 LEU B C 1
ATOM 761 O O . LEU B 1 20 ? -3.623 -8.211 -0.733 1 97.56 20 LEU B O 1
ATOM 765 N N . THR B 1 21 ? -4.344 -6.113 -0.48 1 95.88 21 THR B N 1
ATOM 766 C CA . THR B 1 21 ? -3.156 -5.684 0.246 1 95.88 21 THR B CA 1
ATOM 767 C C . THR B 1 21 ? -2.924 -6.559 1.474 1 95.88 21 THR B C 1
ATOM 769 O O . THR B 1 21 ? -1.809 -7.031 1.704 1 95.88 21 THR B O 1
ATOM 772 N N . GLU B 1 22 ? -4.004 -6.73 2.254 1 94.56 22 GLU B N 1
ATOM 773 C CA . GLU B 1 22 ? -3.918 -7.559 3.453 1 94.56 22 GLU B CA 1
ATOM 774 C C . GLU B 1 22 ? -3.451 -8.977 3.115 1 94.56 22 GLU B C 1
ATOM 776 O O . GLU B 1 22 ? -2.572 -9.516 3.785 1 94.56 22 GLU B O 1
ATOM 781 N N . ALA B 1 23 ? -3.984 -9.617 2.139 1 95.56 23 ALA B N 1
ATOM 782 C CA . ALA B 1 23 ? -3.596 -10.961 1.728 1 95.56 23 ALA B CA 1
ATOM 783 C C . ALA B 1 23 ? -2.113 -11.023 1.376 1 95.56 23 ALA B C 1
ATOM 785 O O . ALA B 1 23 ? -1.414 -11.961 1.762 1 95.56 23 ALA B O 1
ATOM 786 N N . LEU B 1 24 ? -1.669 -10.016 0.617 1 95.31 24 LEU B N 1
ATOM 787 C CA . LEU B 1 24 ? -0.279 -9.984 0.177 1 95.31 24 LEU B CA 1
ATOM 788 C C . LEU B 1 24 ? 0.664 -9.844 1.368 1 95.31 24 LEU B C 1
ATOM 790 O O . LEU B 1 24 ? 1.645 -10.586 1.478 1 95.31 24 LEU B O 1
ATOM 794 N N . ILE B 1 25 ? 0.362 -8.922 2.232 1 90.62 25 ILE B N 1
ATOM 795 C CA . ILE B 1 25 ? 1.211 -8.648 3.389 1 90.62 25 ILE B CA 1
ATOM 796 C C . ILE B 1 25 ? 1.238 -9.875 4.305 1 90.62 25 ILE B C 1
ATOM 798 O O . ILE B 1 25 ? 2.287 -10.219 4.852 1 90.62 25 ILE B O 1
ATOM 802 N N . ASN B 1 26 ? 0.154 -10.5 4.434 1 90.56 26 ASN B N 1
ATOM 803 C CA . ASN B 1 26 ? 0.083 -11.672 5.297 1 90.56 26 ASN B CA 1
ATOM 804 C C . ASN B 1 26 ? 0.864 -12.852 4.711 1 90.56 26 ASN B C 1
ATOM 806 O O . ASN B 1 26 ? 1.434 -13.648 5.453 1 90.56 26 ASN B O 1
ATOM 810 N N . SER B 1 27 ? 0.928 -12.906 3.479 1 90.12 27 SER B N 1
ATOM 811 C CA . SER B 1 27 ? 1.523 -14.078 2.836 1 90.12 27 SER B CA 1
ATOM 812 C C . SER B 1 27 ? 3.012 -13.867 2.576 1 90.12 27 SER B C 1
ATOM 814 O O . SER B 1 27 ? 3.773 -14.828 2.482 1 90.12 27 SER B O 1
ATOM 816 N N . PHE B 1 28 ? 3.436 -12.609 2.328 1 88.06 28 PHE B N 1
ATOM 817 C CA . PHE B 1 28 ? 4.785 -12.367 1.833 1 88.06 28 PHE B CA 1
ATOM 818 C C . PHE B 1 28 ? 5.523 -11.375 2.729 1 88.06 28 PHE B C 1
ATOM 820 O O . PHE B 1 28 ? 5.922 -10.305 2.275 1 88.06 28 PHE B O 1
ATOM 827 N N . MET B 1 29 ? 5.727 -11.727 3.826 1 74.25 29 MET B N 1
ATOM 828 C CA . MET B 1 29 ? 6.32 -10.867 4.844 1 74.25 29 MET B CA 1
ATOM 829 C C . MET B 1 29 ? 7.754 -10.5 4.48 1 74.25 29 MET B C 1
ATOM 831 O O . MET B 1 29 ? 8.219 -9.398 4.793 1 74.25 29 MET B O 1
ATOM 835 N N . HIS B 1 30 ? 8.453 -11.391 3.732 1 75.06 30 HIS B N 1
ATOM 836 C CA . HIS B 1 30 ? 9.883 -11.203 3.512 1 75.06 30 HIS B CA 1
ATOM 837 C C . HIS B 1 30 ? 10.203 -11.133 2.023 1 75.06 30 HIS B C 1
ATOM 839 O O . HIS B 1 30 ? 11.328 -10.789 1.642 1 75.06 30 HIS B O 1
ATOM 845 N N . GLU B 1 31 ? 9.172 -11.344 1.312 1 80.94 31 GLU B N 1
ATOM 846 C CA . GLU B 1 31 ? 9.523 -11.57 -0.086 1 80.94 31 GLU B CA 1
ATOM 847 C C . GLU B 1 31 ? 9.188 -10.359 -0.948 1 80.94 31 GLU B C 1
ATOM 849 O O . GLU B 1 31 ? 9.789 -10.156 -2.006 1 80.94 31 GLU B O 1
ATOM 854 N N . LEU B 1 32 ? 8.312 -9.617 -0.448 1 86.5 32 LEU B N 1
ATOM 855 C CA . LEU B 1 32 ? 7.938 -8.445 -1.232 1 86.5 32 LEU B CA 1
ATOM 856 C C . LEU B 1 32 ? 8.781 -7.242 -0.846 1 86.5 32 LEU B C 1
ATOM 858 O O . LEU B 1 32 ? 8.961 -6.957 0.341 1 86.5 32 LEU B O 1
ATOM 862 N N . ALA B 1 33 ? 9.336 -6.613 -1.878 1 87.62 33 ALA B N 1
ATOM 863 C CA . ALA B 1 33 ? 10.047 -5.359 -1.627 1 87.62 33 ALA B CA 1
ATOM 864 C C . ALA B 1 33 ? 9.078 -4.254 -1.218 1 87.62 33 ALA B C 1
ATOM 866 O O . ALA B 1 33 ? 9.367 -3.479 -0.301 1 87.62 33 ALA B O 1
ATOM 867 N N . GLU B 1 34 ? 7.988 -4.301 -1.905 1 92.81 34 GLU B N 1
ATOM 868 C CA . GLU B 1 34 ? 6.969 -3.314 -1.557 1 92.81 34 GLU B CA 1
ATOM 869 C C . GLU B 1 34 ? 5.645 -3.623 -2.244 1 92.81 34 GLU B C 1
ATOM 871 O O . GLU B 1 34 ? 5.613 -4.324 -3.258 1 92.81 34 GLU B O 1
ATOM 876 N N .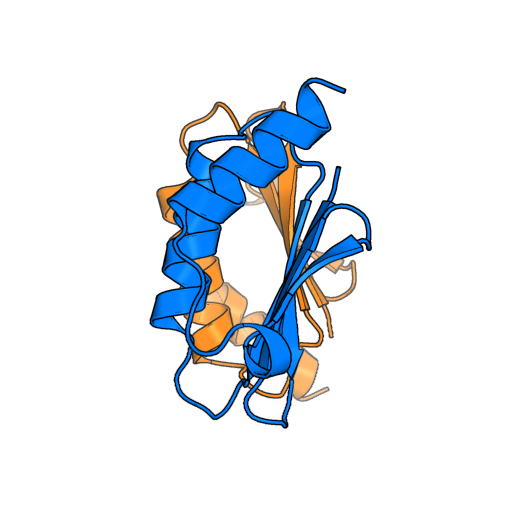 VAL B 1 35 ? 4.66 -3.201 -1.651 1 94.25 35 VAL B N 1
ATOM 877 C CA . VAL B 1 35 ? 3.334 -3.088 -2.252 1 94.25 35 VAL B CA 1
ATOM 878 C C . VAL B 1 35 ? 2.971 -1.614 -2.43 1 94.25 35 VAL B C 1
ATOM 880 O O . VAL B 1 35 ? 3.025 -0.836 -1.475 1 94.25 35 VAL B O 1
ATOM 883 N N . GLU B 1 36 ? 2.682 -1.257 -3.607 1 95.75 36 GLU B N 1
ATOM 884 C CA . GLU B 1 36 ? 2.281 0.128 -3.832 1 95.75 36 GLU B CA 1
ATOM 885 C C . GLU B 1 36 ? 0.825 0.216 -4.281 1 95.75 36 GLU B C 1
ATOM 887 O O . GLU B 1 36 ? 0.387 -0.552 -5.141 1 95.75 36 GLU B O 1
ATOM 892 N N . LEU B 1 37 ? 0.146 1.112 -3.695 1 95.62 37 LEU B N 1
ATOM 893 C CA . LEU B 1 37 ? -1.236 1.438 -4.031 1 95.62 37 LEU B CA 1
ATOM 894 C C . LEU B 1 37 ? -1.314 2.76 -4.789 1 95.62 37 LEU B C 1
ATOM 896 O O . LEU B 1 37 ? -0.902 3.801 -4.273 1 95.62 37 LEU B O 1
ATOM 900 N N . ILE B 1 38 ? -1.867 2.719 -6.027 1 94.44 38 ILE B N 1
ATOM 901 C CA . ILE B 1 38 ? -1.836 3.867 -6.926 1 94.44 38 ILE B CA 1
ATOM 902 C C . ILE B 1 38 ? -3.26 4.242 -7.332 1 94.44 38 ILE B C 1
ATOM 904 O O . ILE B 1 38 ? -3.879 3.561 -8.148 1 94.44 38 ILE B O 1
ATOM 908 N N . PRO B 1 39 ? -3.723 5.32 -6.754 1 91.69 39 PRO B N 1
ATOM 909 C CA . PRO B 1 39 ? -5.027 5.797 -7.219 1 91.69 39 PRO B CA 1
ATOM 910 C C . PRO B 1 39 ? -5.02 6.203 -8.695 1 91.69 39 PRO B C 1
ATOM 912 O O . PRO B 1 39 ? -3.992 6.656 -9.203 1 91.69 39 PRO B O 1
ATOM 915 N N . TRP B 1 40 ? -6.207 6.023 -9.273 1 87.62 40 TRP B N 1
ATOM 916 C CA . TRP B 1 40 ? -6.391 6.336 -10.688 1 87.62 40 TRP B CA 1
ATOM 917 C C . TRP B 1 40 ? -7.809 6.828 -10.953 1 87.62 40 TRP B C 1
ATOM 919 O O . TRP B 1 40 ? -8.695 6.676 -10.117 1 87.62 40 TRP B O 1
ATOM 929 N N . GLN B 1 41 ? -8.086 7.641 -11.938 1 80.5 41 GLN B N 1
ATOM 930 C CA . GLN B 1 41 ? -9.375 8.281 -12.188 1 80.5 41 GLN B CA 1
ATOM 931 C C . GLN B 1 41 ? -10.289 7.371 -13.008 1 80.5 41 GLN B C 1
ATOM 933 O O . GLN B 1 41 ? -11.508 7.43 -12.867 1 80.5 41 GLN B O 1
ATOM 938 N N . ASP B 1 42 ? -9.781 6.527 -13.766 1 78.56 42 ASP B N 1
ATOM 939 C CA . ASP B 1 42 ? -10.602 5.82 -14.742 1 78.56 42 ASP B CA 1
ATOM 940 C C . ASP B 1 42 ? -10.969 4.426 -14.242 1 78.56 42 ASP B C 1
ATOM 942 O O . ASP B 1 42 ? -10.211 3.473 -14.43 1 78.56 42 ASP B O 1
ATOM 946 N N . GLY B 1 43 ? -12.125 4.113 -13.523 1 86.12 43 GLY B N 1
ATOM 947 C CA . GLY B 1 43 ? -12.703 2.836 -13.148 1 86.12 43 GLY B CA 1
ATOM 948 C C . GLY B 1 43 ? -11.727 1.681 -13.266 1 86.12 43 GLY B C 1
ATOM 949 O O . GLY B 1 43 ? -12.062 0.631 -13.82 1 86.12 43 GLY B O 1
ATOM 950 N N . ALA B 1 44 ? -10.555 1.807 -12.781 1 92.19 44 ALA B N 1
ATOM 951 C CA . ALA B 1 44 ? -9.516 0.797 -12.961 1 92.19 44 ALA B CA 1
ATOM 952 C C . ALA B 1 44 ? -9.305 -0.008 -11.68 1 92.19 44 ALA B C 1
ATOM 954 O O . ALA B 1 44 ? -9.461 0.517 -10.578 1 92.19 44 ALA B O 1
ATOM 955 N N . PHE B 1 45 ? -8.953 -1.263 -11.938 1 97.12 45 PHE B N 1
ATOM 956 C CA . PHE B 1 45 ? -8.352 -2.131 -10.93 1 97.12 45 PHE B CA 1
ATOM 957 C C . PHE B 1 45 ? -7.32 -3.059 -11.562 1 97.12 45 PHE B C 1
ATOM 959 O O . PHE B 1 45 ? -7.676 -4.102 -12.117 1 9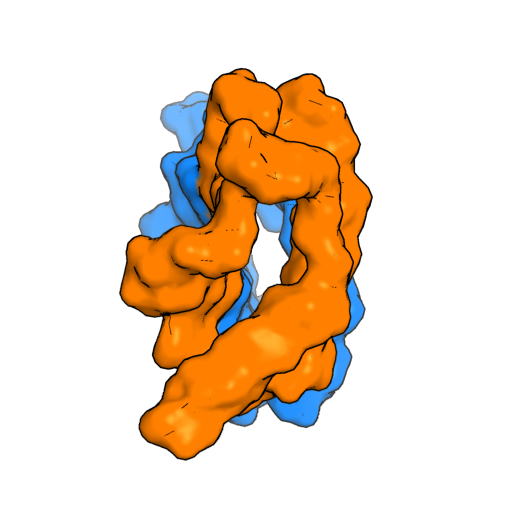7.12 45 PHE B O 1
ATOM 966 N N . ASP B 1 46 ? -6.129 -2.689 -11.5 1 97.88 46 ASP B N 1
ATOM 967 C CA . ASP B 1 46 ? -5.035 -3.42 -12.141 1 97.88 46 ASP B CA 1
ATOM 968 C C . ASP B 1 46 ? -3.992 -3.855 -11.117 1 97.88 46 ASP B C 1
ATOM 970 O O . ASP B 1 46 ? -3.666 -3.104 -10.195 1 97.88 46 ASP B O 1
ATOM 974 N N . VAL B 1 47 ? -3.494 -5.051 -11.352 1 98.31 47 VAL B N 1
ATOM 975 C CA . VAL B 1 47 ? -2.434 -5.574 -10.5 1 98.31 47 VAL B CA 1
ATOM 976 C C . VAL B 1 47 ? -1.224 -5.953 -11.352 1 98.31 47 VAL B C 1
ATOM 978 O O . VAL B 1 47 ? -1.35 -6.711 -12.32 1 98.31 47 VAL B O 1
ATOM 981 N N . ALA B 1 48 ? -0.064 -5.43 -10.984 1 98.31 48 ALA B N 1
ATOM 982 C CA . ALA B 1 48 ? 1.188 -5.77 -11.656 1 98.31 48 ALA B CA 1
ATOM 983 C C . ALA B 1 48 ? 2.215 -6.309 -10.664 1 98.31 48 ALA B C 1
ATOM 985 O O . ALA B 1 48 ? 2.299 -5.836 -9.531 1 98.31 48 ALA B O 1
ATOM 986 N N . ILE B 1 49 ? 2.955 -7.254 -11.125 1 97.25 49 ILE B N 1
ATOM 987 C CA . ILE B 1 49 ? 4.086 -7.797 -10.383 1 97.25 49 ILE B CA 1
ATOM 988 C C . ILE B 1 49 ? 5.379 -7.547 -11.156 1 97.25 49 ILE B C 1
ATOM 990 O O . ILE B 1 49 ? 5.543 -8.039 -12.281 1 97.25 49 ILE B O 1
ATOM 994 N N . ASP B 1 50 ? 6.176 -6.766 -10.555 1 96.19 50 ASP B N 1
ATOM 995 C CA . ASP B 1 50 ? 7.418 -6.359 -11.203 1 96.19 50 ASP B CA 1
ATOM 996 C C . ASP B 1 50 ? 7.148 -5.766 -12.586 1 96.19 50 ASP B C 1
ATOM 998 O O . ASP B 1 50 ? 7.812 -6.125 -13.555 1 96.19 50 ASP B O 1
ATOM 1002 N N . GLY B 1 51 ? 6.121 -4.988 -12.539 1 96.06 51 GLY B N 1
ATOM 1003 C CA . GLY B 1 51 ? 5.82 -4.246 -13.75 1 96.06 51 GLY B CA 1
ATOM 1004 C C . GLY B 1 51 ? 4.98 -5.035 -14.734 1 96.06 51 GLY B C 1
ATOM 1005 O O . GLY B 1 51 ? 4.449 -4.473 -15.695 1 96.06 51 GLY B O 1
ATOM 1006 N N . GLU B 1 52 ? 4.875 -6.352 -14.5 1 97.25 52 GLU B N 1
ATOM 1007 C CA . GLU B 1 52 ? 4.078 -7.191 -15.391 1 97.25 52 GLU B CA 1
ATOM 1008 C C . GLU B 1 52 ? 2.623 -7.254 -14.93 1 97.25 52 GLU B C 1
ATOM 1010 O O . GLU B 1 52 ? 2.34 -7.664 -13.805 1 97.25 52 GLU B O 1
ATOM 1015 N N . LEU B 1 53 ? 1.745 -6.855 -15.797 1 97.81 53 LEU B N 1
ATOM 1016 C CA . LEU B 1 53 ? 0.318 -6.855 -15.492 1 97.81 53 LEU B CA 1
ATOM 1017 C C . LEU B 1 53 ? -0.205 -8.281 -15.352 1 97.81 53 LEU B C 1
ATOM 1019 O O . LEU B 1 53 ? -0.122 -9.078 -16.297 1 97.81 53 LEU B O 1
ATOM 1023 N N . VAL B 1 54 ? -0.761 -8.555 -14.203 1 97.44 54 VAL B N 1
ATOM 1024 C CA . VAL B 1 54 ? -1.227 -9.922 -13.977 1 97.44 54 VAL B CA 1
ATOM 1025 C C . VAL B 1 54 ? -2.752 -9.938 -13.898 1 97.44 54 VAL B C 1
ATOM 1027 O O . VAL B 1 54 ? -3.373 -10.992 -14.031 1 97.44 54 VAL B O 1
ATOM 1030 N N . HIS B 1 55 ? -3.371 -8.867 -13.555 1 98 55 HIS B N 1
ATOM 1031 C CA . HIS B 1 55 ? -4.82 -8.703 -13.57 1 98 55 HIS B CA 1
ATOM 1032 C C . HIS B 1 55 ? -5.207 -7.293 -14.008 1 98 55 HIS B C 1
ATOM 1034 O O . HIS B 1 55 ? -4.574 -6.316 -13.602 1 98 55 HIS B O 1
ATOM 1040 N N . SER B 1 56 ? -6.23 -7.219 -14.773 1 97.5 56 SER B N 1
ATOM 1041 C CA . SER B 1 56 ? -6.867 -5.965 -15.164 1 97.5 56 SER B CA 1
ATOM 1042 C C . SER B 1 56 ? -8.383 -6.109 -15.227 1 97.5 56 SER B C 1
ATOM 1044 O O . SER B 1 56 ? -8.898 -6.992 -15.906 1 97.5 56 SER B O 1
ATOM 1046 N N . MET B 1 57 ? -8.93 -5.215 -14.539 1 95.38 57 MET B N 1
ATOM 1047 C CA . MET B 1 57 ? -10.391 -5.23 -14.586 1 95.38 57 MET B CA 1
ATOM 1048 C C . MET B 1 57 ? -10.891 -5.078 -16.016 1 95.38 57 MET B C 1
ATOM 1050 O O . MET B 1 57 ? -11.828 -5.762 -16.422 1 95.38 57 MET B O 1
ATOM 1054 N N . ALA B 1 58 ? -10.273 -4.195 -16.781 1 94.12 58 ALA B N 1
ATOM 1055 C CA . ALA B 1 58 ? -10.68 -3.959 -18.172 1 94.12 58 ALA B CA 1
ATOM 1056 C C . ALA B 1 58 ? -10.555 -5.234 -19 1 94.12 58 ALA B C 1
ATOM 1058 O O . ALA B 1 58 ? -11.406 -5.512 -19.859 1 94.12 58 ALA B O 1
ATOM 1059 N N . ARG B 1 59 ? -9.586 -5.992 -18.766 1 95.5 59 ARG B N 1
ATOM 1060 C CA . ARG B 1 59 ? -9.281 -7.18 -19.547 1 95.5 59 ARG B CA 1
ATOM 1061 C C . ARG B 1 59 ? -9.977 -8.414 -18.984 1 95.5 59 ARG B C 1
ATOM 1063 O O . ARG B 1 59 ? -10.539 -9.211 -19.734 1 95.5 59 ARG B O 1
ATOM 1070 N N . ASP B 1 60 ? -9.945 -8.562 -17.641 1 94.31 60 ASP B N 1
ATOM 1071 C CA . ASP B 1 60 ? -10.344 -9.797 -16.984 1 94.31 60 ASP B CA 1
ATOM 1072 C C . ASP B 1 60 ? -11.766 -9.688 -16.438 1 94.31 60 ASP B C 1
ATOM 1074 O O . ASP B 1 60 ? -12.398 -10.703 -16.125 1 94.31 60 ASP B O 1
ATOM 1078 N N . GLY B 1 61 ? -12.227 -8.477 -16.453 1 93 61 GLY B N 1
ATOM 1079 C CA . GLY B 1 61 ? -13.5 -8.266 -15.789 1 93 61 GLY B CA 1
ATOM 1080 C C . GLY B 1 61 ? -13.445 -8.445 -14.289 1 93 61 GLY B C 1
ATOM 1081 O O . GLY B 1 61 ? -12.758 -9.352 -13.797 1 93 61 GLY B O 1
ATOM 1082 N N . GLY B 1 62 ? -14.023 -7.539 -13.508 1 94.94 62 GLY B N 1
ATOM 1083 C CA . GLY B 1 62 ? -14.195 -7.68 -12.07 1 94.94 62 GLY B CA 1
ATOM 1084 C C . GLY B 1 62 ? -12.922 -7.453 -11.289 1 94.94 62 GLY B C 1
ATOM 1085 O O . GLY B 1 62 ? -11.945 -6.918 -11.82 1 94.94 62 GLY B O 1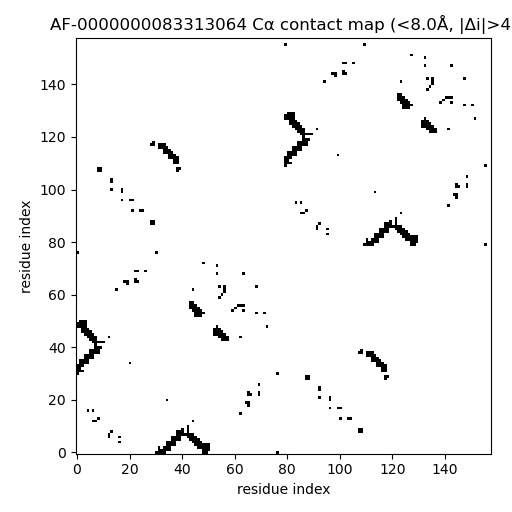
ATOM 1086 N N . PHE B 1 63 ? -13.016 -7.828 -9.961 1 97.31 63 PHE B N 1
ATOM 1087 C CA . PHE B 1 63 ? -11.891 -7.719 -9.039 1 97.31 63 PHE B CA 1
ATOM 1088 C C . PHE B 1 63 ? -11.109 -9.031 -8.984 1 97.31 63 PHE B C 1
ATOM 1090 O O . PHE B 1 63 ? -11.672 -10.102 -9.203 1 97.31 63 PHE B O 1
ATOM 1097 N N . PRO B 1 64 ? -9.789 -8.93 -8.828 1 96.69 64 PRO B N 1
ATOM 1098 C CA . PRO B 1 64 ? -9.039 -10.172 -8.656 1 96.69 64 PRO B CA 1
ATOM 1099 C C . PRO B 1 64 ? -9.438 -10.922 -7.379 1 96.69 64 PRO B C 1
ATOM 1101 O O . PRO B 1 64 ? -9.781 -10.297 -6.379 1 96.69 64 PRO B O 1
ATOM 1104 N N . GLU B 1 65 ? -9.359 -12.227 -7.504 1 96.19 65 GLU B N 1
ATOM 1105 C CA . GLU B 1 65 ? -9.336 -13.008 -6.273 1 96.19 65 GLU B CA 1
ATOM 1106 C C . GLU B 1 65 ? -7.98 -12.898 -5.574 1 96.19 65 GLU B C 1
ATOM 1108 O O . GLU B 1 65 ? -6.949 -13.266 -6.148 1 96.19 65 GLU B O 1
ATOM 1113 N N . PRO B 1 66 ? -8.039 -12.453 -4.285 1 97.5 66 PRO B N 1
ATOM 1114 C CA . PRO B 1 66 ? -6.762 -12.258 -3.602 1 97.5 66 PRO B CA 1
ATOM 1115 C C . PRO B 1 66 ? -5.871 -13.5 -3.641 1 97.5 66 PRO B C 1
ATOM 1117 O O . PRO B 1 66 ? -4.664 -13.391 -3.854 1 97.5 66 PRO B O 1
ATOM 1120 N N . GLU B 1 67 ? -6.48 -14.656 -3.506 1 96.75 67 GLU B N 1
ATOM 1121 C CA . GLU B 1 67 ? -5.715 -15.898 -3.508 1 96.75 67 GLU B CA 1
ATOM 1122 C C . GLU B 1 67 ? -5.031 -16.125 -4.852 1 96.75 67 GLU B C 1
ATOM 1124 O O . GLU B 1 67 ? -3.932 -16.688 -4.91 1 96.75 67 GLU B O 1
ATOM 1129 N N . ALA B 1 68 ? -5.664 -15.727 -5.91 1 97.12 68 ALA B N 1
ATOM 1130 C CA . ALA B 1 68 ? -5.066 -15.883 -7.234 1 97.12 68 ALA B CA 1
ATOM 1131 C C . ALA B 1 68 ? -3.822 -15.008 -7.379 1 97.12 68 ALA B C 1
ATOM 1133 O O . ALA B 1 68 ? -2.826 -15.43 -7.973 1 97.12 68 ALA B O 1
ATOM 1134 N N . ILE B 1 69 ? -3.895 -13.766 -6.855 1 97.5 69 ILE B N 1
ATOM 1135 C CA . ILE B 1 69 ? -2.744 -12.875 -6.93 1 97.5 69 ILE B CA 1
ATOM 1136 C C . ILE B 1 69 ? -1.621 -13.406 -6.043 1 97.5 69 ILE B C 1
ATOM 1138 O O . ILE B 1 69 ? -0.451 -13.383 -6.43 1 97.5 69 ILE B O 1
ATOM 1142 N N . VAL B 1 70 ? -1.975 -13.906 -4.84 1 96.69 70 VAL B N 1
ATOM 1143 C CA . VAL B 1 70 ? -0.997 -14.516 -3.939 1 96.69 70 VAL B CA 1
ATOM 1144 C C . VAL B 1 70 ? -0.286 -15.664 -4.648 1 96.69 70 VAL B C 1
ATOM 1146 O O . VAL B 1 70 ? 0.942 -15.773 -4.594 1 96.69 70 VAL B O 1
ATOM 1149 N N . GLN B 1 71 ? -1.065 -16.484 -5.324 1 97.06 71 GLN B N 1
ATOM 1150 C CA . GLN B 1 71 ? -0.487 -17.609 -6.047 1 97.06 71 GLN B CA 1
ATOM 1151 C C . GLN B 1 71 ? 0.434 -17.125 -7.168 1 97.06 71 GLN B C 1
ATOM 1153 O O . GLN B 1 71 ? 1.5 -17.703 -7.391 1 97.06 71 GLN B O 1
ATOM 1158 N N . ALA B 1 72 ? -0.014 -16.078 -7.895 1 96.38 72 ALA B N 1
ATOM 1159 C CA . ALA B 1 72 ? 0.816 -15.523 -8.961 1 96.38 72 ALA B CA 1
ATOM 1160 C C . ALA B 1 72 ? 2.156 -15.039 -8.406 1 96.38 72 ALA B C 1
ATOM 1162 O O . ALA B 1 72 ? 3.197 -15.234 -9.039 1 96.38 72 ALA B O 1
ATOM 1163 N N . VAL B 1 73 ? 2.146 -14.367 -7.277 1 95.38 73 VAL B N 1
ATOM 1164 C CA . VAL B 1 73 ? 3.369 -13.898 -6.629 1 95.38 73 VAL B CA 1
ATOM 1165 C C . VAL B 1 73 ? 4.246 -15.094 -6.262 1 95.38 73 VAL B C 1
ATOM 1167 O O . VAL B 1 73 ? 5.449 -15.094 -6.531 1 95.38 73 VAL B O 1
ATOM 1170 N N . ARG B 1 74 ? 3.641 -16.141 -5.68 1 94.75 74 ARG B N 1
ATOM 1171 C CA . ARG B 1 74 ? 4.383 -17.328 -5.289 1 94.75 74 ARG B CA 1
ATOM 1172 C C . ARG B 1 74 ? 5.086 -17.953 -6.488 1 94.75 74 ARG B C 1
ATOM 1174 O O . ARG B 1 74 ? 6.242 -18.359 -6.391 1 94.75 74 ARG B O 1
ATOM 1181 N N . GLU B 1 75 ? 4.359 -18 -7.547 1 95.06 75 GLU B N 1
ATOM 1182 C CA . GLU B 1 75 ? 4.922 -18.594 -8.758 1 95.06 75 GLU B CA 1
ATOM 1183 C C . GLU B 1 75 ? 6.117 -17.781 -9.266 1 95.06 75 GLU B C 1
ATOM 1185 O O . GLU B 1 75 ? 7.086 -18.344 -9.773 1 95.06 75 GLU B O 1
ATOM 1190 N N . ARG B 1 76 ? 6.062 -16.484 -9.133 1 93.06 76 ARG B N 1
ATOM 1191 C CA . ARG B 1 76 ? 7.156 -15.625 -9.578 1 93.06 76 ARG B CA 1
ATOM 1192 C C . ARG B 1 76 ? 8.344 -15.727 -8.633 1 93.06 76 ARG B C 1
ATOM 1194 O O . ARG B 1 76 ? 9.492 -15.602 -9.055 1 93.06 76 ARG B O 1
ATOM 1201 N N . LEU B 1 77 ? 8.031 -15.875 -7.344 1 89.81 77 LEU B N 1
ATOM 1202 C CA . LEU B 1 77 ? 9.094 -16.016 -6.348 1 89.81 77 LEU B CA 1
ATOM 1203 C C . LEU B 1 77 ? 9.812 -17.344 -6.512 1 89.81 77 LEU B C 1
ATOM 1205 O O . LEU B 1 77 ? 10.984 -17.469 -6.137 1 89.81 77 LEU B O 1
ATOM 1209 N N . ALA B 1 78 ? 9.133 -18.344 -6.977 1 87.38 78 ALA B N 1
ATOM 1210 C CA . ALA B 1 78 ? 9.688 -19.672 -7.156 1 87.38 78 ALA B CA 1
ATOM 1211 C C . ALA B 1 78 ? 10.594 -19.734 -8.383 1 87.38 78 ALA B C 1
ATOM 1213 O O . ALA B 1 78 ? 11.344 -20.688 -8.562 1 87.38 78 ALA B O 1
ATOM 1214 N N . ARG B 1 79 ? 10.422 -18.688 -9.234 1 79.62 79 ARG B N 1
ATOM 1215 C CA . ARG B 1 79 ? 11.273 -18.656 -10.422 1 79.62 79 ARG B CA 1
ATOM 1216 C C . ARG B 1 79 ? 12.656 -18.125 -10.086 1 79.62 79 ARG B C 1
ATOM 1218 O O . ARG B 1 79 ? 12.82 -17.344 -9.148 1 79.62 79 ARG B O 1
#

pLDDT: mean 93.0, std 5.47, range [73.19, 98.31]